Protein AF-A0A970E4N6-F1 (afdb_monomer_lite)

Secondary structure (DSSP, 8-state):
----S-TT---HHHHHHHHHHTTTTTTT-THHHHHHHHHHHHHHHHHHHHHHHHHHHH-GGGGG-

Structure (mmCIF, N/CA/C/O backbone):
data_AF-A0A970E4N6-F1
#
_entry.id   AF-A0A970E4N6-F1
#
loop_
_atom_site.group_PDB
_atom_site.id
_atom_site.type_symbol
_atom_site.label_atom_id
_atom_site.label_alt_id
_atom_site.label_comp_id
_atom_site.label_asym_id
_atom_site.label_entity_id
_atom_site.label_seq_id
_atom_site.pdbx_PDB_ins_code
_atom_site.Cartn_x
_atom_site.Cartn_y
_atom_site.Cartn_z
_atom_site.occupancy
_atom_site.B_iso_or_equiv
_atom_site.auth_seq_id
_atom_site.auth_comp_id
_atom_site.auth_asym_id
_atom_site.auth_atom_id
_atom_site.pdbx_PDB_model_num
ATOM 1 N N . PHE A 1 1 ? 4.505 14.004 -7.714 1.00 52.25 1 PHE A N 1
ATOM 2 C CA . PHE A 1 1 ? 4.448 13.995 -6.236 1.00 52.25 1 PHE A CA 1
ATOM 3 C C . PHE A 1 1 ? 4.733 15.413 -5.748 1.00 52.25 1 PHE A C 1
ATOM 5 O O . PHE A 1 1 ? 5.744 15.962 -6.158 1.00 52.25 1 PHE A O 1
ATOM 12 N N . LEU A 1 2 ? 3.844 16.026 -4.953 1.00 60.75 2 LEU A N 1
ATOM 13 C CA . LEU A 1 2 ? 3.951 17.431 -4.496 1.00 60.75 2 LEU A CA 1
ATOM 14 C C . LEU A 1 2 ? 5.069 17.682 -3.455 1.00 60.75 2 LEU A C 1
ATOM 16 O O . LEU A 1 2 ? 5.290 18.822 -3.072 1.00 60.75 2 LEU A O 1
ATOM 20 N N . GLY A 1 3 ? 5.779 16.644 -2.990 1.00 55.38 3 GLY A N 1
ATOM 21 C CA . GLY A 1 3 ? 6.975 16.794 -2.144 1.00 55.38 3 GLY A CA 1
ATOM 22 C C . GLY A 1 3 ? 6.724 17.070 -0.654 1.00 55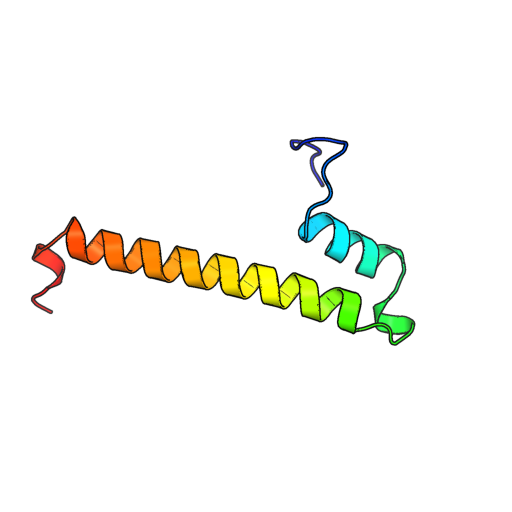.38 3 GLY A C 1
ATOM 23 O O . GLY A 1 3 ? 7.676 17.305 0.078 1.00 55.38 3 GLY A O 1
ATOM 24 N N . LEU A 1 4 ? 5.478 17.005 -0.176 1.00 66.56 4 LEU A N 1
ATOM 25 C CA . LEU A 1 4 ? 5.095 17.339 1.208 1.00 66.56 4 LEU A CA 1
ATOM 26 C C . LEU A 1 4 ? 5.280 16.178 2.213 1.00 66.56 4 LEU A C 1
ATOM 28 O O . LEU A 1 4 ? 4.486 16.010 3.133 1.00 66.56 4 LEU A O 1
ATOM 32 N N . GLY A 1 5 ? 6.314 15.353 2.035 1.00 63.97 5 GLY A N 1
ATOM 33 C CA . GLY A 1 5 ? 6.636 14.227 2.919 1.00 63.97 5 GLY A CA 1
ATOM 34 C C . GLY A 1 5 ? 8.149 14.030 3.054 1.00 63.97 5 GLY A C 1
ATOM 35 O O . GLY A 1 5 ? 8.898 14.604 2.262 1.00 63.97 5 GLY A O 1
ATOM 36 N N . PRO A 1 6 ? 8.628 13.244 4.038 1.00 64.38 6 PRO A N 1
ATOM 37 C CA . PRO A 1 6 ? 10.056 13.078 4.305 1.00 64.38 6 PRO A CA 1
ATOM 38 C C . PRO A 1 6 ? 10.825 12.702 3.033 1.00 64.38 6 PRO A C 1
ATOM 40 O O . PRO A 1 6 ? 10.608 11.638 2.459 1.00 64.38 6 PRO A O 1
ATOM 43 N N . THR A 1 7 ? 11.751 13.558 2.599 1.00 65.44 7 THR A N 1
ATOM 44 C CA . THR A 1 7 ? 12.475 13.419 1.318 1.00 65.44 7 THR A CA 1
ATOM 45 C C . THR A 1 7 ? 13.408 12.209 1.254 1.00 65.44 7 THR A C 1
ATOM 47 O O . THR A 1 7 ? 13.889 11.860 0.182 1.00 65.44 7 THR A O 1
ATOM 50 N N . ARG A 1 8 ? 13.652 11.548 2.391 1.00 69.88 8 ARG A N 1
ATOM 51 C CA . ARG A 1 8 ? 14.465 10.326 2.508 1.00 69.88 8 ARG A CA 1
ATOM 52 C C . ARG A 1 8 ? 13.644 9.086 2.889 1.00 69.88 8 ARG A C 1
ATOM 54 O O . ARG A 1 8 ? 14.223 8.038 3.152 1.00 69.88 8 ARG A O 1
ATOM 61 N N . GLY A 1 9 ? 12.317 9.199 2.973 1.00 73.12 9 GLY A N 1
ATOM 62 C CA . GLY A 1 9 ? 11.450 8.090 3.365 1.00 73.12 9 GLY A CA 1
ATOM 63 C C . GLY A 1 9 ? 11.137 7.169 2.189 1.00 73.12 9 GLY A C 1
ATOM 64 O O . GLY A 1 9 ? 10.595 7.616 1.180 1.00 73.12 9 GLY A O 1
ATOM 65 N N . ILE A 1 10 ? 11.424 5.872 2.327 1.00 81.56 10 ILE A N 1
ATOM 66 C CA . ILE A 1 10 ? 10.888 4.860 1.410 1.00 81.56 10 ILE A CA 1
ATOM 67 C C . ILE A 1 10 ? 9.421 4.636 1.782 1.00 81.56 10 ILE A C 1
ATOM 69 O O . ILE A 1 10 ? 9.114 4.235 2.902 1.00 81.56 10 ILE A O 1
ATOM 73 N N . SER A 1 11 ? 8.511 4.898 0.844 1.00 89.31 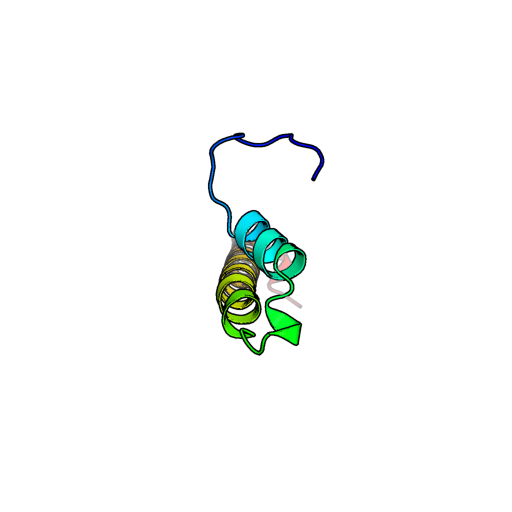11 SER A N 1
ATOM 74 C CA . SER A 1 11 ? 7.080 4.617 0.990 1.00 89.31 11 SER A CA 1
ATOM 75 C C . SER A 1 11 ? 6.613 3.622 -0.071 1.00 89.31 11 SER A C 1
ATOM 77 O O . SER A 1 11 ? 7.198 3.537 -1.151 1.00 89.31 11 SER A O 1
ATOM 79 N N . LEU A 1 12 ? 5.526 2.893 0.198 1.00 88.56 12 LEU A N 1
ATOM 80 C CA . LEU A 1 12 ? 4.928 1.980 -0.789 1.00 88.56 12 LEU A CA 1
ATOM 81 C C . LEU A 1 12 ? 4.501 2.723 -2.066 1.00 88.56 12 LEU A C 1
ATOM 83 O O . LEU A 1 12 ? 4.673 2.205 -3.166 1.00 88.56 12 LEU A O 1
ATOM 87 N N . GLY A 1 13 ? 4.030 3.968 -1.934 1.00 88.50 13 GLY A N 1
ATOM 88 C CA . GLY A 1 13 ? 3.735 4.834 -3.078 1.00 88.50 13 GLY A CA 1
ATOM 89 C C . GLY A 1 13 ? 4.977 5.176 -3.908 1.00 88.50 13 GLY A C 1
ATOM 90 O O . GLY A 1 13 ? 4.907 5.182 -5.134 1.00 88.50 13 GLY A O 1
ATOM 91 N N . LEU A 1 14 ? 6.132 5.392 -3.266 1.00 89.88 14 LEU A N 1
ATOM 92 C CA . LEU A 1 14 ? 7.406 5.596 -3.963 1.00 89.88 14 LEU A CA 1
ATOM 93 C C . LEU A 1 14 ? 7.869 4.319 -4.679 1.00 89.88 14 LEU A C 1
ATOM 95 O O . LEU A 1 14 ? 8.349 4.396 -5.806 1.00 89.88 14 LEU A O 1
ATOM 99 N N . VAL A 1 15 ? 7.687 3.145 -4.065 1.00 91.31 15 VAL A N 1
ATOM 100 C CA . VAL A 1 15 ? 7.990 1.850 -4.700 1.00 91.31 15 VAL A CA 1
ATOM 101 C C . VAL A 1 15 ? 7.126 1.641 -5.947 1.00 91.31 15 VAL A C 1
ATOM 103 O O . VAL A 1 15 ? 7.657 1.286 -6.996 1.00 91.31 15 VAL A O 1
ATOM 106 N N . LEU A 1 16 ? 5.825 1.935 -5.872 1.00 91.50 16 LEU A N 1
ATOM 107 C CA . LEU A 1 16 ? 4.917 1.876 -7.022 1.00 91.50 16 LEU A CA 1
ATOM 108 C C . LEU A 1 16 ? 5.307 2.869 -8.124 1.00 91.50 16 LEU A C 1
ATOM 110 O O . LEU A 1 16 ? 5.360 2.500 -9.296 1.00 91.50 16 LEU A O 1
ATOM 114 N N . GLN A 1 17 ? 5.634 4.110 -7.754 1.00 90.94 17 GLN A N 1
ATOM 115 C CA . GLN A 1 17 ? 6.113 5.119 -8.700 1.00 90.94 17 GLN A CA 1
ATOM 116 C C . GLN A 1 17 ? 7.402 4.665 -9.395 1.00 90.94 17 GLN A C 1
ATOM 118 O O . GLN A 1 17 ? 7.543 4.835 -10.605 1.00 90.94 17 GLN A O 1
ATOM 123 N N . ASN A 1 18 ? 8.328 4.057 -8.654 1.00 91.25 18 ASN A N 1
ATOM 124 C CA . ASN A 1 18 ? 9.545 3.492 -9.220 1.00 91.25 18 ASN A CA 1
ATOM 125 C C . ASN A 1 18 ? 9.225 2.322 -10.159 1.00 91.25 18 ASN A C 1
ATOM 127 O O . ASN A 1 18 ? 9.750 2.288 -11.264 1.00 91.25 18 ASN A O 1
ATOM 131 N N . ALA A 1 19 ? 8.314 1.417 -9.800 1.00 91.50 19 ALA A N 1
ATOM 132 C CA . ALA A 1 19 ? 7.908 0.329 -10.692 1.00 91.50 19 ALA A CA 1
ATOM 133 C C . ALA A 1 19 ? 7.406 0.850 -12.056 1.00 91.50 19 ALA A C 1
ATOM 135 O O . ALA A 1 19 ? 7.741 0.284 -13.096 1.00 91.50 19 ALA A O 1
ATOM 136 N N . VAL A 1 20 ? 6.673 1.970 -12.069 1.00 91.00 20 VAL A N 1
ATOM 137 C CA . VAL A 1 20 ? 6.243 2.638 -13.309 1.00 91.00 20 VAL A CA 1
ATOM 138 C C . VAL A 1 20 ? 7.422 3.290 -14.039 1.00 91.00 20 VAL A C 1
ATOM 140 O O . VAL A 1 20 ? 7.598 3.058 -15.232 1.00 91.00 20 VAL A O 1
ATOM 143 N N . ASN A 1 21 ? 8.256 4.064 -13.336 1.00 93.44 21 ASN A N 1
ATOM 144 C CA . ASN A 1 21 ? 9.392 4.788 -13.929 1.00 93.44 21 ASN A CA 1
ATOM 145 C C . ASN A 1 21 ? 10.411 3.856 -14.596 1.00 93.44 21 ASN A C 1
ATOM 147 O O . ASN A 1 21 ? 10.960 4.180 -15.644 1.00 93.44 21 ASN A O 1
ATOM 151 N N . TRP A 1 22 ? 10.653 2.697 -13.986 1.00 93.00 22 TRP A N 1
ATOM 152 C CA . TRP A 1 22 ? 11.571 1.675 -14.487 1.00 93.00 22 TRP A CA 1
ATOM 153 C C . TRP A 1 22 ? 10.914 0.729 -15.492 1.00 93.00 22 TRP A C 1
ATOM 155 O O . TRP A 1 22 ? 11.531 -0.236 -15.931 1.00 93.00 22 TRP A O 1
ATOM 165 N N . ASN A 1 23 ? 9.662 1.001 -15.861 1.00 90.44 23 ASN A N 1
ATOM 166 C CA . ASN A 1 23 ? 8.917 0.225 -16.832 1.00 90.44 23 ASN A CA 1
ATOM 167 C C . ASN A 1 23 ? 8.794 -1.271 -16.459 1.00 90.44 23 ASN A C 1
ATOM 169 O O . ASN A 1 23 ? 8.784 -2.159 -17.311 1.00 90.44 23 ASN A O 1
ATOM 173 N N . ALA A 1 24 ? 8.678 -1.555 -15.155 1.00 89.38 24 ALA A N 1
ATOM 174 C CA . ALA A 1 24 ? 8.697 -2.908 -14.601 1.00 89.38 24 ALA A CA 1
ATOM 175 C C . ALA A 1 24 ? 7.601 -3.807 -15.196 1.00 89.38 24 ALA A C 1
ATOM 177 O O . ALA A 1 24 ? 7.829 -4.994 -15.408 1.00 89.38 24 ALA A O 1
ATOM 178 N N . LEU A 1 25 ? 6.431 -3.243 -15.520 1.00 88.88 25 LEU A N 1
ATOM 179 C CA . LEU A 1 25 ? 5.328 -3.986 -16.135 1.00 88.88 25 LEU A CA 1
ATOM 180 C C . LEU A 1 25 ? 5.678 -4.507 -17.534 1.00 88.88 25 LEU A C 1
ATOM 182 O O . LEU A 1 25 ? 5.443 -5.680 -17.813 1.00 88.88 25 LEU A O 1
ATOM 186 N N . HIS A 1 26 ? 6.277 -3.679 -18.395 1.00 91.94 26 HIS A N 1
ATOM 187 C CA . HIS A 1 26 ? 6.653 -4.120 -19.743 1.00 91.94 26 HIS A CA 1
ATOM 188 C C . HIS A 1 26 ? 7.879 -5.043 -19.720 1.00 91.94 26 HIS A C 1
ATOM 190 O O . HIS A 1 26 ? 8.034 -5.873 -20.609 1.00 91.94 26 HIS A O 1
ATOM 196 N N . LEU A 1 27 ? 8.708 -4.958 -18.675 1.00 93.06 27 LEU A N 1
ATOM 197 C CA . LEU A 1 27 ? 9.811 -5.889 -18.417 1.00 93.06 27 LEU A CA 1
ATOM 198 C C . LEU A 1 27 ? 9.350 -7.231 -17.806 1.00 93.06 27 LEU A C 1
ATOM 200 O O . LEU A 1 27 ? 10.183 -8.072 -17.479 1.00 93.06 27 LEU A O 1
ATOM 204 N N . GLY A 1 28 ? 8.041 -7.444 -17.622 1.00 92.88 28 GLY A N 1
ATOM 205 C CA . GLY A 1 28 ? 7.481 -8.673 -17.043 1.00 92.88 28 GLY A CA 1
ATOM 206 C C . GLY A 1 28 ? 7.609 -8.776 -15.518 1.00 92.88 28 GLY A C 1
ATOM 207 O O . GLY A 1 28 ? 7.230 -9.783 -14.926 1.00 92.88 28 GLY A O 1
ATOM 208 N N . MET A 1 29 ? 8.090 -7.728 -14.851 1.00 93.94 29 MET A N 1
ATOM 209 C CA . MET A 1 29 ? 8.323 -7.667 -13.408 1.00 93.94 29 MET A CA 1
ATOM 210 C C . MET A 1 29 ? 7.077 -7.171 -12.647 1.00 93.94 29 MET A C 1
ATOM 212 O O . MET A 1 29 ? 7.143 -6.259 -11.819 1.00 93.94 29 MET A O 1
ATOM 216 N N . TRP A 1 30 ? 5.920 -7.773 -12.928 1.00 91.31 30 TRP A N 1
ATOM 217 C CA . TRP A 1 30 ? 4.599 -7.356 -12.426 1.00 91.31 30 TRP A CA 1
ATOM 218 C C . TRP A 1 30 ? 4.465 -7.373 -10.894 1.00 91.31 30 TRP A C 1
ATOM 220 O O . TRP A 1 30 ? 3.685 -6.606 -10.319 1.00 91.31 30 TRP A O 1
ATOM 230 N N . TRP A 1 31 ? 5.256 -8.205 -10.213 1.00 92.62 31 TRP A N 1
ATOM 231 C CA . TRP A 1 31 ? 5.261 -8.321 -8.753 1.00 92.62 31 TRP A CA 1
ATOM 232 C C . TRP A 1 31 ? 5.629 -7.010 -8.046 1.00 92.62 31 TRP A C 1
ATOM 234 O O . TRP A 1 31 ? 5.117 -6.747 -6.959 1.00 92.62 31 TRP A O 1
ATOM 244 N N . TRP A 1 32 ? 6.442 -6.150 -8.675 1.00 90.12 32 TRP A N 1
ATOM 245 C CA . TRP A 1 32 ? 6.813 -4.840 -8.124 1.00 90.12 32 TRP A CA 1
ATOM 246 C C . TRP A 1 32 ? 5.642 -3.862 -8.054 1.00 90.12 32 TRP A C 1
ATOM 248 O O . TRP A 1 32 ? 5.719 -2.875 -7.329 1.00 90.12 32 TRP A O 1
ATOM 258 N N . THR A 1 33 ? 4.557 -4.132 -8.776 1.00 90.38 33 THR A N 1
ATOM 259 C CA . THR A 1 33 ? 3.326 -3.343 -8.711 1.00 90.38 33 THR A CA 1
ATOM 260 C C . THR A 1 33 ? 2.287 -4.028 -7.828 1.00 90.38 33 THR A C 1
ATOM 262 O O . THR A 1 33 ? 1.710 -3.391 -6.948 1.00 90.38 33 THR A O 1
ATOM 265 N N . ILE A 1 34 ? 2.073 -5.334 -8.013 1.00 94.31 34 ILE A N 1
ATOM 266 C CA . ILE A 1 34 ? 1.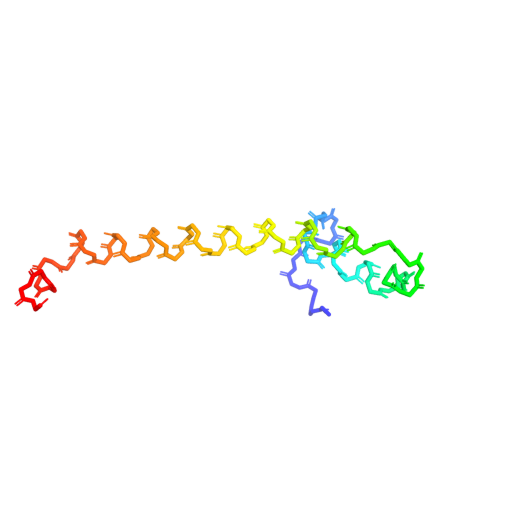004 -6.057 -7.310 1.00 94.31 34 ILE A CA 1
ATOM 267 C C . ILE A 1 34 ? 1.257 -6.159 -5.806 1.00 94.31 34 ILE A C 1
ATOM 269 O O . ILE A 1 34 ? 0.353 -5.869 -5.030 1.00 94.31 34 ILE A O 1
ATOM 273 N N . ILE A 1 35 ? 2.465 -6.525 -5.373 1.00 94.75 35 ILE A N 1
ATOM 274 C CA . ILE A 1 35 ? 2.762 -6.720 -3.945 1.00 94.75 35 ILE A CA 1
ATOM 275 C C . ILE A 1 35 ? 2.558 -5.424 -3.139 1.00 94.75 35 ILE A C 1
ATOM 277 O O . ILE A 1 35 ? 1.762 -5.433 -2.197 1.00 94.75 35 ILE A O 1
ATOM 281 N N . PRO A 1 36 ? 3.208 -4.291 -3.480 1.00 94.06 36 PRO A N 1
ATOM 282 C CA . PRO A 1 36 ? 3.003 -3.053 -2.731 1.00 94.06 36 PRO A CA 1
ATOM 283 C C . PRO A 1 36 ? 1.572 -2.512 -2.855 1.00 94.06 36 PRO A C 1
ATOM 285 O O . PRO A 1 36 ? 1.061 -1.943 -1.890 1.00 94.06 36 PRO A O 1
ATOM 288 N N . GLY A 1 37 ? 0.897 -2.726 -3.991 1.00 93.81 37 GLY A N 1
ATOM 289 C CA . GLY A 1 37 ? -0.512 -2.362 -4.159 1.00 93.81 37 GLY A CA 1
ATOM 290 C C . GLY A 1 37 ? -1.453 -3.163 -3.250 1.00 93.81 37 GLY A C 1
ATOM 291 O O . GLY A 1 37 ? -2.362 -2.599 -2.639 1.00 93.81 37 GLY A O 1
ATOM 292 N N . LEU A 1 38 ? -1.204 -4.464 -3.097 1.00 96.62 38 LEU A N 1
ATOM 293 C CA . LEU A 1 38 ? -1.981 -5.354 -2.235 1.00 96.62 38 LEU A CA 1
ATOM 294 C C . LEU A 1 38 ? -1.827 -4.975 -0.755 1.00 96.62 38 LEU A C 1
ATOM 296 O O . LEU A 1 38 ? -2.818 -4.914 -0.029 1.00 96.62 38 LEU A O 1
ATOM 300 N N . ILE A 1 39 ? -0.604 -4.653 -0.321 1.00 96.31 39 ILE A N 1
ATOM 301 C CA . ILE A 1 39 ? -0.332 -4.184 1.047 1.00 96.31 39 ILE A CA 1
ATOM 302 C C . ILE A 1 39 ? -1.088 -2.881 1.331 1.00 96.31 39 ILE A C 1
ATOM 304 O O . ILE A 1 39 ? -1.743 -2.765 2.366 1.00 96.31 39 ILE A O 1
ATOM 308 N N . LEU A 1 40 ? -1.046 -1.914 0.406 1.00 94.88 40 LEU A N 1
ATOM 309 C CA . LEU A 1 40 ? -1.801 -0.665 0.547 1.00 94.88 40 LEU A CA 1
ATOM 310 C C . LEU A 1 40 ? -3.306 -0.914 0.626 1.00 94.88 40 LEU A C 1
ATOM 312 O O . LEU A 1 40 ? -3.978 -0.332 1.473 1.00 94.88 40 LEU A O 1
ATOM 316 N N . THR A 1 41 ? -3.824 -1.803 -0.219 1.00 96.19 41 THR A N 1
ATOM 317 C CA . THR A 1 41 ? -5.248 -2.148 -0.231 1.00 96.19 41 THR A CA 1
ATOM 318 C C . THR A 1 41 ? -5.670 -2.759 1.100 1.00 96.19 41 THR A C 1
ATOM 320 O O . THR A 1 41 ? -6.636 -2.299 1.696 1.00 96.19 41 THR A O 1
ATOM 323 N N . MET A 1 42 ? -4.918 -3.733 1.620 1.00 97.44 42 MET A N 1
ATOM 324 C CA . MET A 1 42 ? -5.202 -4.331 2.929 1.00 97.44 42 MET A CA 1
ATOM 325 C C . MET A 1 42 ? -5.159 -3.309 4.065 1.00 97.44 42 MET A C 1
ATOM 327 O O . MET A 1 42 ? -5.993 -3.370 4.967 1.00 97.44 42 MET A O 1
ATOM 331 N N . LEU A 1 43 ? -4.226 -2.356 4.019 1.00 96.19 43 LEU A N 1
ATOM 332 C CA . LEU A 1 43 ? -4.125 -1.299 5.021 1.00 96.19 43 LEU A CA 1
ATOM 333 C C . LEU A 1 43 ? -5.344 -0.371 4.975 1.00 96.19 43 LEU A C 1
ATOM 335 O O . LEU A 1 43 ? -5.941 -0.098 6.013 1.00 96.19 43 LEU A O 1
ATOM 339 N N . ILE A 1 44 ? -5.754 0.061 3.779 1.00 95.75 44 ILE A N 1
ATOM 340 C CA . ILE A 1 44 ? -6.944 0.901 3.590 1.00 95.75 44 ILE A CA 1
ATOM 341 C C . ILE A 1 44 ? -8.203 0.156 4.040 1.00 95.75 44 ILE A C 1
ATOM 343 O O . ILE A 1 44 ? -9.014 0.716 4.768 1.00 95.75 44 ILE A O 1
ATOM 347 N N . VAL A 1 45 ? -8.345 -1.114 3.659 1.00 97.12 45 VAL A N 1
ATOM 348 C CA . VAL A 1 45 ? -9.484 -1.953 4.046 1.00 97.12 45 VAL A CA 1
ATOM 349 C C . VAL A 1 45 ? -9.535 -2.141 5.562 1.00 97.12 45 VAL A C 1
ATOM 351 O O . VAL A 1 45 ? -10.590 -1.964 6.161 1.00 97.12 45 VAL A O 1
ATOM 354 N N . SER A 1 46 ? -8.404 -2.424 6.209 1.00 96.56 46 SER A N 1
ATOM 355 C CA . SER A 1 46 ? -8.332 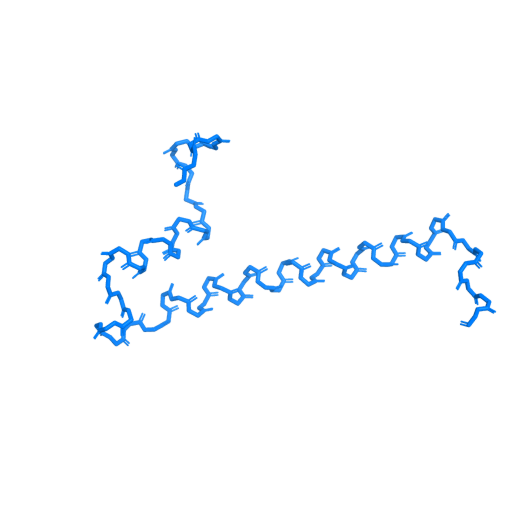-2.549 7.672 1.00 96.56 46 SER A CA 1
ATOM 356 C C . SER A 1 46 ? -8.735 -1.253 8.373 1.00 96.56 46 SER A C 1
ATOM 358 O O . SER A 1 46 ? -9.517 -1.276 9.319 1.00 96.56 46 SER A O 1
ATOM 360 N N . LEU A 1 47 ? -8.240 -0.111 7.888 1.00 95.62 47 LEU A N 1
ATOM 361 C CA . LEU A 1 47 ? -8.616 1.197 8.421 1.00 95.62 47 LEU A CA 1
ATOM 362 C C . LEU A 1 47 ? -10.099 1.504 8.203 1.00 95.62 47 LEU A C 1
ATOM 364 O O . LEU A 1 47 ? -10.729 2.070 9.091 1.00 95.62 47 LEU A O 1
ATOM 368 N N . TYR A 1 48 ? -10.661 1.105 7.062 1.00 95.06 48 TYR A N 1
ATOM 369 C CA . TYR A 1 48 ? -12.087 1.233 6.788 1.00 95.06 48 TYR A CA 1
ATOM 370 C C . TYR A 1 48 ? -12.923 0.411 7.777 1.00 95.06 48 TYR A C 1
ATOM 372 O O . TYR A 1 48 ? -13.819 0.961 8.405 1.00 95.06 48 TYR A O 1
ATOM 380 N N . PHE A 1 49 ? -12.573 -0.859 8.009 1.00 94.06 49 PHE A N 1
ATOM 381 C CA . PHE A 1 49 ? -13.244 -1.687 9.018 1.00 94.06 49 PHE A CA 1
ATOM 382 C C . PHE A 1 49 ? -13.157 -1.090 10.423 1.00 94.06 49 PHE A C 1
ATOM 384 O O . PHE A 1 49 ? -14.144 -1.107 11.155 1.00 94.06 49 PHE A O 1
ATOM 391 N N . ILE A 1 50 ? -12.000 -0.536 10.799 1.00 93.62 50 ILE A N 1
ATOM 392 C CA . ILE A 1 50 ? -11.846 0.165 12.078 1.00 93.62 50 ILE A CA 1
ATOM 393 C C . ILE A 1 50 ? -12.774 1.378 12.126 1.00 93.62 50 ILE A C 1
ATOM 395 O O . ILE A 1 50 ? -13.473 1.557 13.114 1.00 93.62 50 ILE A O 1
ATOM 399 N N . ASN A 1 51 ? -12.818 2.194 11.073 1.00 90.75 51 ASN A N 1
ATOM 400 C CA . ASN A 1 51 ? -13.694 3.360 11.018 1.00 90.75 51 ASN A CA 1
ATOM 401 C C . ASN A 1 51 ? -15.173 2.967 11.169 1.00 90.75 51 ASN A C 1
ATOM 403 O O . ASN A 1 51 ? -15.843 3.511 12.038 1.00 90.75 51 ASN A O 1
ATOM 407 N N . THR A 1 52 ? -15.637 1.951 10.436 1.00 88.19 52 THR A N 1
ATOM 408 C CA . THR A 1 52 ? -17.011 1.438 10.551 1.00 88.19 52 THR A CA 1
ATOM 409 C C . THR A 1 52 ? -17.307 0.858 11.938 1.00 88.19 52 THR A C 1
ATOM 411 O O . THR A 1 52 ? -18.370 1.114 12.496 1.00 88.19 52 THR A O 1
ATOM 414 N N . GLY A 1 53 ? -16.371 0.112 12.533 1.00 87.06 53 GLY A N 1
ATOM 415 C CA . GLY A 1 53 ? -16.538 -0.421 13.887 1.00 87.06 53 GLY A CA 1
ATOM 416 C C . GLY A 1 53 ? -16.578 0.675 14.956 1.00 87.06 53 GLY A C 1
ATOM 417 O O . GLY A 1 53 ? -17.3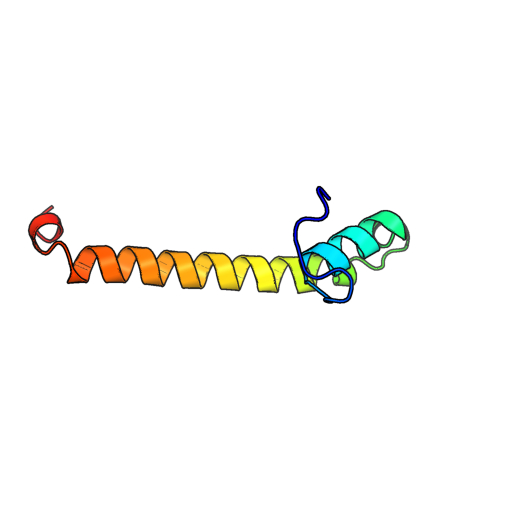55 0.591 15.904 1.00 87.06 53 GLY A O 1
ATOM 418 N N . LEU A 1 54 ? -15.777 1.733 14.803 1.00 86.38 54 LEU A N 1
ATOM 419 C CA . LEU A 1 54 ? -15.826 2.894 15.692 1.00 86.38 54 LEU A CA 1
ATOM 420 C C . LEU A 1 54 ? -17.157 3.640 15.553 1.00 86.38 54 LEU A C 1
ATOM 422 O O . LEU A 1 54 ? -17.717 4.035 16.573 1.00 86.38 54 LEU A O 1
ATOM 426 N N . ASP A 1 55 ? -17.697 3.786 14.343 1.00 82.38 55 ASP A N 1
ATOM 427 C CA . ASP A 1 55 ? -19.011 4.405 14.136 1.00 82.38 55 ASP A CA 1
ATOM 428 C C . ASP A 1 55 ? -20.126 3.633 14.863 1.00 82.38 55 ASP A C 1
ATOM 430 O O . ASP A 1 55 ? -21.000 4.250 15.475 1.00 82.38 55 ASP A O 1
ATOM 434 N N . GLU A 1 56 ? -20.062 2.298 14.892 1.00 70.31 56 GLU A N 1
ATOM 435 C CA . GLU A 1 56 ? -20.998 1.461 15.656 1.00 70.31 56 GLU A CA 1
ATOM 436 C C . GLU A 1 56 ? -20.840 1.639 17.181 1.00 70.31 56 GLU A C 1
ATOM 438 O O . GLU A 1 56 ? -21.831 1.684 17.914 1.00 70.31 56 GLU A O 1
ATOM 443 N N . VAL A 1 57 ? -19.603 1.791 17.670 1.00 71.25 57 VAL A N 1
ATOM 444 C CA . VAL A 1 57 ? -19.305 1.995 19.101 1.00 71.25 57 VAL A CA 1
ATOM 445 C C . VAL A 1 57 ? -19.711 3.392 19.581 1.00 71.25 57 VAL A C 1
ATOM 447 O O . VAL A 1 57 ? -20.274 3.531 20.668 1.00 71.25 57 VAL A O 1
ATOM 450 N N . PHE A 1 58 ? -19.428 4.437 18.802 1.00 69.25 58 PHE A N 1
ATOM 451 C CA . PHE A 1 58 ? -19.687 5.824 19.196 1.00 69.25 58 PHE A CA 1
ATOM 452 C C . PHE A 1 58 ? -21.104 6.297 18.870 1.00 69.25 58 PHE A C 1
ATOM 454 O O . PHE A 1 58 ? -21.573 7.255 19.488 1.00 69.25 58 PHE A O 1
ATOM 461 N N . ASN A 1 59 ? -21.805 5.639 17.942 1.00 66.06 59 ASN A N 1
ATOM 462 C CA . ASN A 1 59 ? -23.148 6.031 17.537 1.00 66.06 59 ASN A CA 1
ATOM 463 C C . ASN A 1 59 ? -24.160 4.877 17.683 1.00 66.06 59 ASN A C 1
ATOM 465 O O . ASN A 1 59 ? -24.632 4.318 16.691 1.00 66.06 59 ASN A O 1
ATOM 469 N N . PRO A 1 60 ? -24.586 4.559 18.922 1.00 63.03 60 PRO A N 1
ATOM 470 C CA . PRO A 1 60 ? -25.502 3.450 19.200 1.00 63.03 60 PRO A CA 1
ATOM 471 C C . PRO A 1 60 ? -26.904 3.604 18.578 1.00 63.03 60 PRO A C 1
ATOM 473 O O . PRO A 1 60 ? -27.714 2.690 18.687 1.00 63.03 60 PRO A O 1
ATOM 476 N N . ARG A 1 61 ? -27.214 4.732 17.919 1.00 62.59 61 ARG A N 1
ATOM 477 C CA . ARG A 1 61 ? -28.496 4.969 17.227 1.00 62.59 61 ARG A CA 1
ATOM 478 C C . ARG A 1 61 ? -28.585 4.329 15.837 1.00 62.59 61 ARG A C 1
ATOM 480 O O . ARG A 1 61 ? -29.681 4.233 15.304 1.00 62.59 61 ARG A O 1
ATOM 487 N N . LEU A 1 62 ? -27.467 3.895 15.247 1.00 58.94 62 LEU A N 1
ATOM 488 C CA . LEU A 1 62 ? -27.449 3.181 13.958 1.00 58.94 62 LEU A CA 1
ATOM 489 C C . LEU A 1 62 ? -27.721 1.673 14.102 1.00 58.94 62 LEU A C 1
ATOM 491 O O . LEU A 1 62 ? -27.785 0.963 13.108 1.00 58.94 62 LEU A O 1
ATOM 495 N N . ARG A 1 63 ? -27.897 1.188 15.338 1.00 56.72 63 ARG A N 1
ATOM 496 C CA . ARG A 1 63 ? -28.084 -0.229 15.681 1.00 56.72 63 ARG A CA 1
ATOM 497 C C . ARG A 1 63 ? -29.494 -0.778 15.405 1.00 56.72 63 ARG A C 1
ATOM 499 O O . ARG A 1 63 ? -29.704 -1.968 15.601 1.00 56.72 63 ARG A O 1
ATOM 506 N N . GLU A 1 64 ? -30.450 0.069 15.011 1.00 57.22 64 GLU A N 1
ATOM 507 C CA . GLU A 1 64 ? -31.883 -0.276 14.900 1.00 57.22 64 GLU A CA 1
ATOM 508 C C . GLU A 1 64 ? -32.460 -0.255 13.467 1.00 57.22 64 GLU A C 1
ATOM 510 O O . GLU A 1 64 ? -33.681 -0.254 13.316 1.00 57.22 64 GLU A O 1
ATOM 515 N N . MET A 1 65 ? -31.640 -0.262 12.410 1.00 50.28 65 MET A N 1
ATOM 516 C CA . MET A 1 65 ? -32.141 -0.413 11.029 1.00 50.28 65 MET A CA 1
ATOM 517 C C . MET A 1 65 ? -31.676 -1.711 10.384 1.00 50.28 65 MET A C 1
ATOM 519 O O . MET A 1 65 ? -30.461 -1.994 10.455 1.00 50.28 65 MET A O 1
#

Foldseek 3Di:
DPPPDDPPDDDLVVQLVVCVVVVCVVVVNCCSNVVSVVVV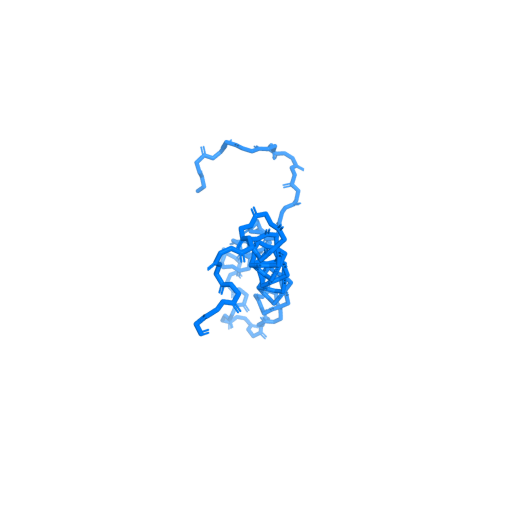VVVVVVVVVVVVVVCVVVPVVVVPD

Sequence (65 aa):
FLGLGPTRGISLGLVLQNAVNWNALHLGMWWWTIIPGLILTMLIVSLYFINTGLDEVFNPRLREM

pLDDT: mean 83.56, std 13.96, range [50.28, 97.44]

Radius of gyration: 17.85 Å; chains: 1; bounding box: 47×26×39 Å